Protein AF-A0A9D5ABM6-F1 (afdb_monomer_lite)

Foldseek 3Di:
DDPPPPPDDPPDVLVVVVVLVVVVVVPPPPDQDALVVLCVSCVVVLPDDDLVVQLVVLVVVVVPDPDDDLSSLLSNLSSCLSVLNLVSSLVSLVSSCVVPVLDVSSLSSNLNSCVSVVNRVVSVVSSVVSVVVVVVVVD

Secondary structure (DSSP, 8-state):
----SSSSSSSHHHHHHHHHHHHHTTS-TTSPPPHHHHHHHHGGGGTT--HHHHHHHHHHHHHH-SS--HHHHHHHHHHHHHTT-HHHHHHHHHHHHHHSTT-HHHHHHHHHHHHHTT-HHHHHHHHHHHHHHHHHTT-

Sequence (139 aa):
MDSSLEGQYANDDATKLVELASKHLQFEARERPDTKFLLIAVTPLQKDKDFKNTIEYYSKSVVMMSVPSATVFARRAFSYLMNEQAELALRDAMQAQVCIPDWPTSFYLQALALSKLGMETDAQDMLNDFAASRSTSIA

Organism: Pisum sativum (NCBI:txid3888)

InterPro domains:
  IPR011990 Tetratricopeptide-like helical domain superfamily [G3DSA:1.25.40.10] (44-137)
  IPR011990 Tetratricopeptide-like helical domain superfamily [SSF48452] (45-128)
  IPR045845 Serine/threonine-protein kinase BSK [PTHR45863] (47-130)
  IPR058209 Serine/threonine-protein kinase BSK1-like, TPR repeats [PF25575] (47-111)

pLDDT: mean 74.39, std 18.47, range [31.67, 97.62]

Radius of gyration: 15.36 Å; chains: 1; bounding box: 42×40×37 Å

Structure (mmCIF, N/CA/C/O backbone):
data_AF-A0A9D5ABM6-F1
#
_entry.id   AF-A0A9D5ABM6-F1
#
loop_
_atom_site.group_PDB
_atom_site.id
_atom_site.type_symbol
_atom_site.label_atom_id
_atom_site.label_alt_id
_atom_site.label_comp_id
_atom_site.label_asym_id
_atom_site.label_entity_id
_atom_site.label_seq_id
_atom_site.pdbx_PDB_ins_code
_atom_site.Cartn_x
_atom_site.Cartn_y
_atom_site.Cartn_z
_atom_site.occupancy
_atom_site.B_iso_or_equiv
_atom_site.auth_seq_id
_atom_site.auth_comp_id
_atom_site.auth_asym_id
_atom_site.auth_atom_id
_atom_site.pdbx_PDB_model_num
ATOM 1 N N . MET A 1 1 ? 27.779 19.031 16.616 1.00 40.50 1 MET A N 1
ATOM 2 C CA . MET A 1 1 ? 27.251 18.195 15.522 1.00 40.50 1 MET A CA 1
ATOM 3 C C . MET A 1 1 ? 26.749 16.930 16.185 1.00 40.50 1 MET A C 1
ATOM 5 O O . MET A 1 1 ? 27.559 16.172 16.693 1.00 40.50 1 MET A O 1
ATOM 9 N N . ASP A 1 2 ? 25.434 16.837 16.359 1.00 31.67 2 ASP A N 1
ATOM 10 C CA . ASP A 1 2 ? 24.764 15.828 17.184 1.00 31.67 2 ASP A CA 1
ATOM 11 C C . ASP A 1 2 ? 24.312 14.667 16.287 1.00 31.67 2 ASP A C 1
ATOM 13 O O . ASP A 1 2 ? 23.255 14.712 15.664 1.00 31.67 2 ASP A O 1
ATOM 17 N N . SER A 1 3 ? 25.183 13.670 16.133 1.00 48.47 3 SER A N 1
ATOM 18 C CA . SER A 1 3 ? 24.971 12.490 15.282 1.00 48.47 3 SER A CA 1
ATOM 19 C C . SER A 1 3 ? 24.289 11.347 16.042 1.00 48.47 3 SER A C 1
ATOM 21 O O . SER A 1 3 ? 24.732 10.205 15.965 1.00 48.47 3 SER A O 1
ATOM 23 N N . SER A 1 4 ? 23.223 11.635 16.796 1.00 47.31 4 SER A N 1
ATOM 24 C CA . SER A 1 4 ? 22.570 10.632 17.657 1.00 47.31 4 SER A CA 1
ATOM 25 C C . SER A 1 4 ? 21.191 10.148 17.176 1.00 47.31 4 SER A C 1
ATOM 27 O O . SER A 1 4 ? 20.487 9.468 17.916 1.00 47.31 4 SER A O 1
ATOM 29 N N . LEU A 1 5 ? 20.772 10.450 15.939 1.00 44.25 5 LEU A N 1
ATOM 30 C CA . LEU A 1 5 ? 19.413 10.113 15.463 1.00 44.25 5 LEU A CA 1
ATOM 31 C C . LEU A 1 5 ? 19.326 9.265 14.183 1.00 44.25 5 LEU A C 1
ATOM 33 O O . LEU A 1 5 ? 18.222 8.971 13.734 1.00 44.25 5 LEU A O 1
ATOM 37 N N . GLU A 1 6 ? 20.438 8.799 13.613 1.00 45.75 6 GLU A N 1
ATOM 38 C CA . GLU A 1 6 ? 20.394 8.002 12.368 1.00 45.75 6 GLU A CA 1
ATOM 39 C C . GLU A 1 6 ? 20.162 6.491 12.570 1.00 45.75 6 GLU A C 1
ATOM 41 O O . GLU A 1 6 ? 19.998 5.758 11.599 1.00 45.75 6 GLU A O 1
ATOM 46 N N . GLY A 1 7 ? 20.102 5.994 13.809 1.00 46.75 7 GLY A N 1
ATOM 47 C CA . GLY A 1 7 ? 20.209 4.549 14.055 1.00 46.75 7 GLY A CA 1
ATOM 48 C C . GLY A 1 7 ? 18.926 3.764 14.338 1.00 46.75 7 GLY A C 1
ATOM 49 O O . GLY A 1 7 ? 18.958 2.542 14.242 1.00 46.75 7 GLY A O 1
ATOM 50 N N . GLN A 1 8 ? 17.815 4.398 14.735 1.00 43.50 8 GLN A N 1
ATOM 51 C CA . GLN A 1 8 ? 16.773 3.661 15.484 1.00 43.50 8 GLN A CA 1
ATOM 52 C C . GLN A 1 8 ? 15.385 3.579 14.837 1.00 43.50 8 GLN A C 1
ATOM 54 O O . GLN A 1 8 ? 14.555 2.815 15.316 1.00 43.50 8 GLN A O 1
ATOM 59 N N . TYR A 1 9 ? 15.130 4.274 13.725 1.00 47.69 9 TYR A N 1
ATOM 60 C CA . TYR A 1 9 ? 13.780 4.335 13.135 1.00 47.69 9 TYR A CA 1
ATOM 61 C C . TYR A 1 9 ? 13.602 3.618 11.785 1.00 47.69 9 TYR A C 1
ATOM 63 O O . TYR A 1 9 ? 12.492 3.571 11.261 1.00 47.69 9 TYR A O 1
ATOM 71 N N . ALA A 1 10 ? 14.653 3.040 11.194 1.00 49.69 10 ALA A N 1
ATOM 72 C CA . ALA A 1 10 ? 14.625 2.758 9.754 1.00 49.69 10 ALA A CA 1
ATOM 73 C C . ALA A 1 10 ? 14.740 1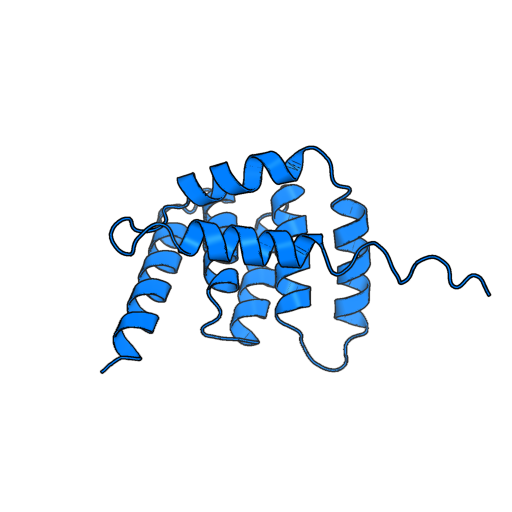.290 9.317 1.00 49.69 10 ALA A C 1
ATOM 75 O O . ALA A 1 10 ? 14.581 1.042 8.120 1.00 49.69 10 ALA A O 1
ATOM 76 N N . ASN A 1 11 ? 14.980 0.310 10.196 1.00 50.34 11 ASN A N 1
ATOM 77 C CA . ASN A 1 11 ? 15.211 -1.061 9.711 1.00 50.34 11 ASN A CA 1
ATOM 78 C C . ASN A 1 11 ? 14.332 -2.149 10.324 1.00 50.34 11 ASN A C 1
ATOM 80 O O . ASN A 1 11 ? 13.935 -3.060 9.609 1.00 50.34 11 ASN A O 1
ATOM 84 N N . ASP A 1 12 ? 13.949 -2.040 11.590 1.00 54.31 12 ASP A N 1
ATOM 85 C CA . ASP A 1 12 ? 13.257 -3.146 12.257 1.00 54.31 12 ASP A CA 1
ATOM 86 C C . ASP A 1 12 ? 11.780 -3.247 11.876 1.00 54.31 12 ASP A C 1
ATOM 88 O O . ASP A 1 12 ? 11.245 -4.334 11.713 1.00 54.31 12 ASP A O 1
ATOM 92 N N . ASP A 1 13 ? 11.108 -2.117 11.685 1.00 49.91 13 ASP A N 1
ATOM 93 C CA . ASP A 1 13 ? 9.649 -2.096 11.590 1.00 49.91 13 ASP A CA 1
ATOM 94 C C . ASP A 1 13 ? 9.113 -2.335 10.190 1.00 49.91 13 ASP A C 1
ATOM 96 O O . ASP A 1 13 ? 8.133 -3.050 10.021 1.00 49.91 13 ASP A O 1
ATOM 100 N N . ALA A 1 14 ? 9.768 -1.776 9.177 1.00 50.12 14 ALA A N 1
ATOM 101 C CA . ALA A 1 14 ? 9.441 -2.090 7.795 1.00 50.12 14 ALA A CA 1
ATOM 102 C C . ALA A 1 14 ? 9.879 -3.509 7.435 1.00 50.12 14 ALA A C 1
ATOM 104 O O . ALA A 1 14 ? 9.201 -4.152 6.645 1.00 50.12 14 ALA A O 1
ATOM 105 N N . THR A 1 15 ? 10.961 -4.013 8.041 1.00 52.31 15 THR A N 1
ATOM 106 C CA . THR A 1 15 ? 11.326 -5.428 7.932 1.00 52.31 15 THR A CA 1
ATOM 107 C C . THR A 1 15 ? 10.299 -6.281 8.647 1.00 52.31 15 THR A C 1
ATOM 109 O O . THR A 1 15 ? 9.814 -7.198 8.021 1.00 52.31 15 THR A O 1
ATOM 112 N N . LYS A 1 16 ? 9.840 -5.930 9.856 1.00 54.47 16 LYS A N 1
ATOM 113 C CA . LYS A 1 16 ? 8.718 -6.616 10.520 1.00 54.47 16 LYS A CA 1
ATOM 114 C C . LYS A 1 16 ? 7.427 -6.530 9.726 1.00 54.47 16 LYS A C 1
ATOM 116 O O . LYS A 1 16 ? 6.638 -7.445 9.821 1.00 54.47 16 LYS A O 1
ATOM 121 N N . LEU A 1 17 ? 7.190 -5.481 8.945 1.00 53.47 17 LEU A N 1
ATOM 122 C CA . LEU A 1 17 ? 5.993 -5.344 8.113 1.00 53.47 17 LEU A CA 1
ATOM 123 C C . LEU A 1 17 ? 6.112 -6.134 6.813 1.00 53.47 17 LEU A C 1
ATOM 125 O O . LEU A 1 17 ? 5.157 -6.780 6.413 1.00 53.47 17 LEU A O 1
ATOM 129 N N . VAL A 1 18 ? 7.292 -6.140 6.193 1.00 53.16 18 VAL A N 1
ATOM 130 C CA . VAL A 1 18 ? 7.632 -7.004 5.058 1.00 53.16 18 VAL A CA 1
ATOM 131 C C . VAL A 1 18 ? 7.690 -8.462 5.495 1.00 53.16 18 VAL A C 1
ATOM 133 O O . VAL A 1 18 ? 7.286 -9.316 4.728 1.00 53.16 18 VAL A O 1
ATOM 136 N N . GLU A 1 19 ? 8.131 -8.762 6.711 1.00 54.72 19 GLU A N 1
ATOM 137 C CA . GLU A 1 19 ? 8.200 -10.087 7.324 1.00 54.72 19 GLU A CA 1
ATOM 138 C C . GLU A 1 19 ? 6.824 -10.515 7.821 1.00 54.72 19 GLU A C 1
ATOM 140 O O . GLU A 1 19 ? 6.465 -11.659 7.620 1.00 54.72 19 GLU A O 1
ATOM 145 N N . LEU A 1 20 ? 6.002 -9.625 8.380 1.00 52.28 20 LEU A N 1
ATOM 146 C CA . LEU A 1 20 ? 4.604 -9.894 8.721 1.00 52.28 20 LEU A CA 1
ATOM 147 C C . LEU A 1 20 ? 3.807 -10.124 7.446 1.00 52.28 20 LEU A C 1
ATOM 149 O O . LEU A 1 20 ? 3.115 -11.130 7.371 1.00 52.28 20 LEU A O 1
ATOM 153 N N . ALA A 1 21 ? 3.966 -9.265 6.436 1.00 50.34 21 ALA A N 1
ATOM 154 C CA . ALA A 1 21 ? 3.422 -9.480 5.106 1.00 50.34 21 ALA A CA 1
ATOM 155 C C . ALA A 1 21 ? 3.939 -10.809 4.556 1.00 50.34 21 ALA A C 1
ATOM 157 O O . ALA A 1 21 ? 3.122 -11.640 4.220 1.00 50.34 21 ALA A O 1
ATOM 158 N N . SER A 1 22 ? 5.246 -11.090 4.562 1.00 47.00 22 SER A N 1
ATOM 159 C CA . SER A 1 22 ? 5.840 -12.334 4.029 1.00 47.00 22 SER A CA 1
ATOM 160 C C . SER A 1 22 ? 5.429 -13.595 4.799 1.00 47.00 22 SER A C 1
ATOM 162 O O . SER A 1 22 ? 5.247 -14.643 4.191 1.00 47.00 22 SER A O 1
ATOM 164 N N . LYS A 1 23 ? 5.257 -13.512 6.120 1.00 48.03 23 LYS A N 1
ATOM 165 C CA . LYS A 1 23 ? 4.882 -14.612 7.022 1.00 48.03 23 LYS A CA 1
ATOM 166 C C . LYS A 1 23 ? 3.370 -14.840 7.039 1.00 48.03 23 LYS A C 1
ATOM 168 O O . LYS A 1 23 ? 2.945 -15.977 7.181 1.00 48.03 23 LYS A O 1
ATOM 173 N N . HIS A 1 24 ? 2.562 -13.799 6.827 1.00 49.47 24 HIS A N 1
ATOM 174 C CA . HIS A 1 24 ? 1.117 -13.918 6.576 1.00 49.47 24 HIS A CA 1
ATOM 175 C C . HIS A 1 24 ? 0.817 -14.266 5.105 1.00 49.47 24 HIS A C 1
ATOM 177 O O . HIS A 1 24 ? -0.197 -14.890 4.830 1.00 49.47 24 HIS A O 1
ATOM 183 N N . LEU A 1 25 ? 1.729 -13.967 4.172 1.00 44.97 25 LEU A N 1
ATOM 184 C CA . LEU A 1 25 ? 1.747 -14.439 2.776 1.00 44.97 25 LEU A CA 1
ATOM 185 C C . LEU A 1 25 ? 2.139 -15.915 2.641 1.00 44.97 25 LEU A C 1
ATOM 187 O O . LEU A 1 25 ? 1.974 -16.485 1.566 1.00 44.97 25 LEU A O 1
ATOM 191 N N . GLN A 1 26 ? 2.682 -16.518 3.704 1.00 41.56 26 GLN A N 1
ATOM 192 C CA . GLN A 1 26 ? 2.884 -17.965 3.812 1.00 41.56 26 GLN A CA 1
ATOM 193 C C . GLN A 1 26 ? 1.633 -18.701 4.308 1.00 41.56 26 GLN A C 1
ATOM 195 O O . GLN A 1 26 ? 1.676 -19.929 4.392 1.00 41.56 26 GLN A O 1
ATOM 200 N N . PHE A 1 27 ? 0.522 -18.004 4.606 1.00 38.09 27 PHE A N 1
ATOM 201 C CA . PHE A 1 27 ? -0.760 -18.695 4.711 1.00 38.09 27 PHE A CA 1
ATOM 202 C C . PHE A 1 27 ? -1.012 -19.361 3.360 1.00 38.09 27 PHE A C 1
ATOM 204 O O . PHE A 1 27 ? -0.895 -18.729 2.310 1.00 38.09 27 PHE A O 1
ATOM 211 N N . GLU A 1 28 ? -1.176 -20.675 3.421 1.00 35.53 28 GLU A N 1
ATOM 212 C CA . GLU A 1 28 ? -1.032 -21.599 2.309 1.00 35.53 28 GLU A CA 1
ATOM 213 C C . GLU A 1 28 ? -1.770 -21.103 1.061 1.00 35.53 28 GLU A C 1
ATOM 215 O O . GLU A 1 28 ? -2.832 -20.492 1.164 1.00 35.53 28 GLU A O 1
ATOM 220 N N . ALA A 1 29 ? -1.224 -21.412 -0.118 1.00 40.59 29 ALA A N 1
ATOM 221 C CA . ALA A 1 29 ? -1.681 -21.031 -1.461 1.00 40.59 29 ALA A CA 1
ATOM 222 C C . ALA A 1 29 ? -3.142 -21.412 -1.834 1.00 40.59 29 ALA A C 1
ATOM 224 O O . ALA A 1 29 ? -3.485 -21.504 -3.011 1.00 40.59 29 ALA A O 1
ATOM 225 N N . ARG A 1 30 ? -4.010 -21.668 -0.854 1.00 40.75 30 ARG A N 1
ATOM 226 C CA . ARG A 1 30 ? -5.420 -22.026 -0.976 1.00 40.75 30 ARG A CA 1
ATOM 227 C C . ARG A 1 30 ? -6.387 -20.924 -0.555 1.00 40.75 30 ARG A C 1
ATOM 229 O O . ARG A 1 30 ? -7.504 -20.934 -1.063 1.00 40.75 30 ARG A O 1
ATOM 236 N N . GLU A 1 31 ? -5.992 -19.970 0.286 1.00 47.97 31 GLU A N 1
ATOM 237 C CA . GLU A 1 31 ? -6.863 -18.844 0.645 1.00 47.97 31 GLU A CA 1
ATOM 238 C C . GLU A 1 31 ? -6.364 -17.566 -0.029 1.00 47.97 31 GLU A C 1
ATOM 240 O O . GLU A 1 31 ? -5.270 -17.076 0.245 1.00 47.97 31 GLU A O 1
ATOM 245 N N . ARG A 1 32 ? -7.151 -17.039 -0.977 1.00 52.97 32 ARG A N 1
ATOM 246 C CA . ARG A 1 32 ? -6.851 -15.747 -1.604 1.00 52.97 32 ARG A CA 1
ATOM 247 C C . ARG A 1 32 ? -6.781 -14.691 -0.495 1.00 52.97 32 ARG A C 1
ATOM 249 O O . ARG A 1 32 ? -7.745 -14.594 0.265 1.00 52.97 32 ARG A O 1
ATOM 256 N N . PRO A 1 33 ? -5.702 -13.896 -0.390 1.00 57.50 33 PRO A N 1
ATOM 257 C CA . PRO A 1 33 ? -5.684 -12.797 0.561 1.00 57.50 33 PRO A CA 1
ATOM 258 C C . PRO A 1 33 ? -6.843 -11.843 0.230 1.00 57.50 33 PRO A C 1
ATOM 260 O O . PRO A 1 33 ? -6.916 -11.332 -0.882 1.00 57.50 33 PRO A O 1
ATOM 263 N N . ASP A 1 34 ? -7.766 -11.652 1.176 1.00 68.75 34 ASP A N 1
ATOM 264 C CA . ASP A 1 34 ? -8.832 -10.639 1.128 1.00 68.75 34 ASP A CA 1
ATOM 265 C C . ASP A 1 34 ? -8.343 -9.391 1.880 1.00 68.75 34 ASP A C 1
ATOM 267 O O . ASP A 1 34 ? -7.656 -9.473 2.905 1.00 68.75 34 ASP A O 1
ATOM 271 N N . THR A 1 35 ? -8.726 -8.222 1.378 1.00 69.75 35 THR A N 1
ATOM 272 C CA . THR A 1 35 ? -8.608 -6.914 2.035 1.00 69.75 35 THR A CA 1
ATOM 273 C C . THR A 1 35 ? -8.948 -6.944 3.529 1.00 69.75 35 THR A C 1
ATOM 275 O O . THR A 1 35 ? -8.251 -6.316 4.329 1.00 69.75 35 THR A O 1
ATOM 278 N N . LYS A 1 36 ? -9.950 -7.735 3.941 1.00 73.88 36 LYS A N 1
ATOM 279 C CA . LYS A 1 36 ? -10.335 -7.903 5.353 1.00 73.88 36 LYS A CA 1
ATOM 280 C C . LYS A 1 36 ? -9.212 -8.484 6.211 1.00 73.88 36 LYS A C 1
ATOM 282 O O . LYS A 1 36 ? -8.979 -7.999 7.318 1.00 73.88 36 LYS A O 1
ATOM 287 N N . PHE A 1 37 ? -8.487 -9.484 5.709 1.00 73.00 37 PHE A N 1
ATOM 288 C CA . PHE A 1 37 ? -7.345 -10.062 6.423 1.00 73.00 37 PHE A CA 1
ATOM 289 C C . PHE A 1 37 ? -6.198 -9.065 6.542 1.00 73.00 37 PHE A C 1
ATOM 291 O O . PHE A 1 37 ? -5.600 -8.941 7.611 1.00 73.00 37 PHE A O 1
ATOM 298 N N . LEU A 1 38 ? -5.923 -8.318 5.469 1.00 68.19 38 LEU A N 1
ATOM 299 C CA . LEU A 1 38 ? -4.890 -7.283 5.479 1.00 68.19 38 LEU A CA 1
ATOM 300 C C . LEU A 1 38 ? -5.203 -6.208 6.526 1.00 68.19 38 LEU A C 1
ATOM 302 O O . LEU A 1 38 ? -4.323 -5.811 7.288 1.00 68.19 38 LEU A O 1
ATOM 306 N N . LEU A 1 39 ? -6.464 -5.780 6.618 1.00 70.50 39 LEU A N 1
ATOM 307 C CA . LEU A 1 39 ? -6.900 -4.806 7.613 1.00 70.50 39 LEU A CA 1
ATOM 308 C C . LEU A 1 39 ? -6.714 -5.333 9.046 1.00 70.50 39 LEU A C 1
ATOM 310 O O . LEU A 1 39 ? -6.181 -4.617 9.896 1.00 70.50 39 LEU A O 1
ATOM 314 N N . ILE A 1 40 ? -7.088 -6.591 9.309 1.00 74.25 40 ILE A N 1
ATOM 315 C CA . ILE A 1 40 ? -6.894 -7.245 10.616 1.00 74.25 40 ILE A CA 1
ATOM 316 C C . ILE A 1 40 ? -5.408 -7.308 10.986 1.00 74.25 40 ILE A C 1
ATOM 318 O O . ILE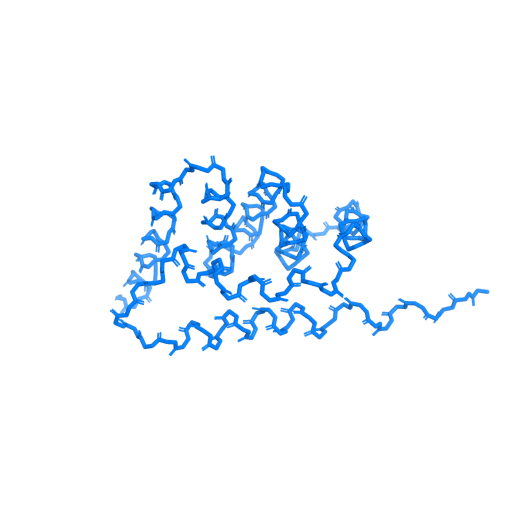 A 1 40 ? -5.051 -6.945 12.105 1.00 74.25 40 ILE A O 1
ATOM 322 N N . ALA A 1 41 ? -4.536 -7.719 10.061 1.00 67.81 41 ALA A N 1
ATOM 323 C CA . ALA A 1 41 ? -3.096 -7.835 10.307 1.00 67.81 41 ALA A CA 1
ATOM 324 C C . ALA A 1 41 ? -2.439 -6.480 10.613 1.00 67.81 41 ALA A C 1
ATOM 326 O O . ALA A 1 41 ? -1.487 -6.394 11.389 1.00 67.81 41 ALA A O 1
ATOM 327 N N . VAL A 1 42 ? -2.960 -5.412 10.013 1.00 66.44 42 VAL A N 1
ATOM 328 C CA . VAL A 1 42 ? -2.421 -4.059 10.147 1.00 66.44 42 VAL A CA 1
ATOM 329 C C . VAL A 1 42 ? -2.978 -3.316 11.370 1.00 66.44 42 VAL A C 1
ATOM 331 O O . VAL A 1 42 ? -2.299 -2.453 11.922 1.00 66.44 42 VAL A O 1
ATOM 334 N N . THR A 1 43 ? -4.167 -3.678 11.854 1.00 70.00 43 THR A N 1
ATOM 335 C CA . THR A 1 43 ? -4.832 -3.017 12.995 1.00 70.00 43 THR A CA 1
ATOM 336 C C . THR A 1 43 ? -3.959 -2.942 14.266 1.00 70.00 43 THR A C 1
ATOM 338 O O . THR A 1 43 ? -3.897 -1.874 14.876 1.00 70.00 43 THR A O 1
ATOM 341 N N . PRO A 1 44 ? -3.226 -3.995 14.689 1.00 65.44 44 PRO A N 1
ATOM 342 C CA . PRO A 1 44 ? -2.328 -3.902 15.843 1.00 65.44 44 PRO A CA 1
ATOM 343 C C . PRO A 1 44 ? -1.183 -2.900 15.657 1.00 65.44 44 PRO A C 1
ATOM 345 O O . PRO A 1 44 ? -0.743 -2.294 16.629 1.00 65.44 44 PRO A O 1
ATOM 348 N N . LEU A 1 45 ? -0.716 -2.692 14.421 1.00 64.50 45 LEU A N 1
ATOM 349 C CA . LEU A 1 45 ? 0.402 -1.793 14.126 1.00 64.50 45 LEU A CA 1
ATOM 350 C C . LEU A 1 45 ? 0.037 -0.318 14.344 1.00 64.50 45 LEU A C 1
ATOM 352 O O . LEU A 1 45 ? 0.938 0.496 14.525 1.00 64.50 45 LEU A O 1
ATOM 356 N N . GLN A 1 46 ? -1.257 0.020 14.365 1.00 65.06 46 GLN A N 1
ATOM 357 C CA . GLN A 1 46 ? -1.747 1.391 14.531 1.00 65.06 46 GLN A CA 1
ATOM 358 C C . GLN A 1 46 ? -1.538 1.969 15.936 1.00 65.06 46 GLN A C 1
ATOM 360 O O . GLN A 1 46 ? -1.472 3.186 16.078 1.00 65.06 46 GLN A O 1
ATOM 365 N N . LYS A 1 47 ? -1.484 1.132 16.980 1.00 58.41 47 LYS A N 1
ATOM 366 C CA . LYS A 1 47 ? -1.714 1.599 18.358 1.00 58.41 47 LYS A CA 1
ATOM 367 C C . LYS A 1 47 ? -0.531 2.312 19.021 1.00 58.41 47 LYS A C 1
ATOM 369 O O . LYS A 1 47 ? -0.774 3.099 19.926 1.00 58.41 47 LYS A O 1
ATOM 374 N N . ASP A 1 48 ? 0.698 2.113 18.543 1.00 56.06 48 ASP A N 1
ATOM 375 C CA . ASP A 1 48 ? 1.904 2.503 19.296 1.00 56.06 48 ASP A CA 1
ATOM 376 C C . ASP A 1 48 ? 2.930 3.329 18.495 1.00 56.06 48 ASP A C 1
ATOM 378 O O . ASP A 1 48 ? 4.085 3.441 18.907 1.00 56.06 48 ASP A O 1
ATOM 382 N N . LYS A 1 49 ? 2.567 3.894 17.333 1.00 64.19 49 LYS A N 1
ATOM 383 C CA . LYS A 1 49 ? 3.556 4.509 16.426 1.00 64.19 49 LYS A CA 1
ATOM 384 C C . LYS A 1 49 ? 3.227 5.934 16.005 1.00 64.19 49 LYS A C 1
ATOM 386 O O . LYS A 1 49 ? 2.109 6.257 15.613 1.00 64.19 49 LYS A O 1
ATOM 391 N N . ASP A 1 50 ? 4.258 6.774 16.015 1.00 76.94 50 ASP A N 1
ATOM 392 C CA . ASP A 1 50 ? 4.201 8.142 15.507 1.00 76.94 50 ASP A CA 1
ATOM 393 C C . ASP A 1 50 ? 4.314 8.167 13.973 1.00 76.94 50 ASP A C 1
ATOM 395 O O . ASP A 1 50 ? 5.375 8.374 13.368 1.00 76.94 50 ASP A O 1
ATOM 399 N N . PHE A 1 51 ? 3.183 7.913 13.318 1.00 80.81 51 PHE A N 1
ATOM 400 C CA . PHE A 1 51 ? 3.104 7.904 11.860 1.00 80.81 51 PHE A CA 1
ATOM 401 C C . PHE A 1 51 ? 3.289 9.288 11.241 1.00 80.81 51 PHE A C 1
ATOM 403 O O . PHE A 1 51 ? 3.757 9.377 10.109 1.00 80.81 51 PHE A O 1
ATOM 410 N N . LYS A 1 52 ? 2.990 10.371 11.968 1.00 84.25 52 LYS A N 1
ATOM 411 C CA . LYS A 1 52 ? 3.147 11.741 11.457 1.00 84.25 52 LYS A CA 1
ATOM 412 C C . LYS A 1 52 ? 4.619 12.094 11.282 1.00 84.25 52 LYS A C 1
ATOM 414 O O . LYS A 1 52 ? 5.009 12.530 10.199 1.00 84.25 52 LYS A O 1
ATOM 419 N N . ASN A 1 53 ? 5.442 11.807 12.288 1.00 81.12 53 ASN A N 1
ATOM 420 C CA . ASN A 1 53 ? 6.891 11.984 12.184 1.00 81.12 53 ASN A CA 1
ATOM 421 C C . ASN A 1 53 ? 7.497 11.069 11.107 1.00 81.12 53 ASN A C 1
ATOM 423 O O . ASN A 1 53 ? 8.373 11.484 10.347 1.00 81.12 53 ASN A O 1
ATOM 427 N N . THR A 1 54 ? 6.969 9.850 10.970 1.00 78.44 54 THR A N 1
ATOM 428 C CA . THR A 1 54 ? 7.382 8.912 9.916 1.00 78.44 54 THR A CA 1
ATOM 429 C C . THR A 1 54 ? 7.066 9.444 8.509 1.00 78.44 54 THR A C 1
ATOM 431 O O . THR A 1 54 ? 7.910 9.371 7.613 1.00 78.44 54 THR A O 1
ATOM 434 N N . ILE A 1 55 ? 5.882 10.035 8.308 1.00 86.94 55 ILE A N 1
ATOM 435 C CA . ILE A 1 55 ? 5.493 10.686 7.048 1.00 86.94 55 ILE A CA 1
ATOM 436 C C . ILE A 1 55 ? 6.430 11.850 6.729 1.00 86.94 55 ILE A C 1
ATOM 438 O O . ILE A 1 55 ? 6.882 11.963 5.587 1.00 86.94 55 ILE A O 1
ATOM 442 N N . GLU A 1 56 ? 6.730 12.711 7.703 1.00 87.19 56 GLU A N 1
ATOM 443 C CA . GLU A 1 56 ? 7.618 13.857 7.494 1.00 87.19 56 GLU A CA 1
ATOM 444 C C . GLU A 1 56 ? 9.024 13.402 7.087 1.00 87.19 56 GLU A C 1
ATOM 446 O O . GLU A 1 56 ? 9.579 13.900 6.102 1.00 87.19 56 GLU A O 1
ATOM 451 N N . TYR A 1 57 ? 9.568 12.410 7.797 1.00 84.75 57 TYR A N 1
ATOM 452 C CA . TYR A 1 57 ? 10.869 11.822 7.499 1.00 84.75 57 TYR A CA 1
ATOM 453 C C . TYR A 1 57 ? 10.933 11.292 6.063 1.00 84.75 57 TYR A C 1
ATOM 455 O O . TYR A 1 57 ? 11.760 11.753 5.272 1.00 84.75 57 TYR A O 1
ATOM 463 N N . TYR A 1 58 ? 10.020 10.391 5.680 1.00 83.88 58 TYR A N 1
ATOM 464 C CA . TYR A 1 58 ? 10.038 9.830 4.328 1.00 83.88 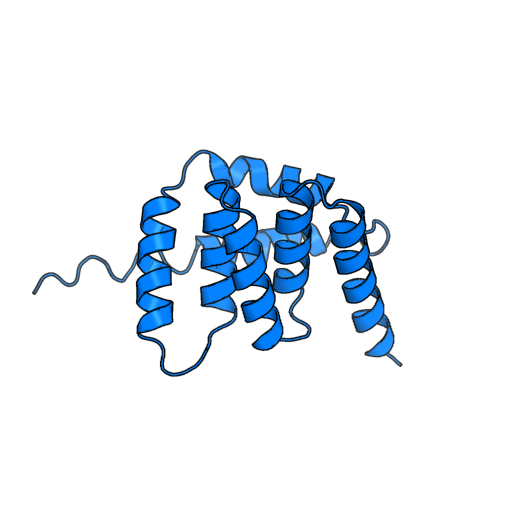58 TYR A CA 1
ATOM 465 C C . TYR A 1 58 ? 9.697 10.866 3.255 1.00 83.88 58 TYR A C 1
ATOM 467 O O . TYR A 1 58 ? 10.166 10.747 2.126 1.00 83.88 58 TYR A O 1
ATOM 475 N N . SER A 1 59 ? 8.937 11.915 3.579 1.00 90.62 59 SER A N 1
ATOM 476 C CA . SER A 1 59 ? 8.687 13.014 2.641 1.00 90.62 59 SER A CA 1
ATOM 477 C C . SER A 1 59 ? 9.951 13.796 2.317 1.00 90.62 59 SER A C 1
ATOM 479 O O . SER A 1 59 ? 10.192 14.088 1.147 1.00 90.62 59 SER A O 1
ATOM 481 N N . LYS A 1 60 ? 10.800 14.058 3.316 1.00 87.69 60 LYS A N 1
ATOM 482 C CA . LYS A 1 60 ? 12.133 14.631 3.092 1.00 87.69 60 LYS A CA 1
ATOM 483 C C . LYS A 1 60 ? 12.996 13.690 2.249 1.00 87.69 60 LYS A C 1
ATOM 485 O O . LYS A 1 60 ? 13.592 14.140 1.275 1.00 87.69 60 LYS A O 1
ATOM 490 N N . SER A 1 61 ? 12.999 12.389 2.555 1.00 78.00 61 SER A N 1
ATOM 491 C CA . SER A 1 61 ? 13.745 11.394 1.771 1.00 78.00 61 SER A CA 1
ATOM 492 C C . SER A 1 61 ? 13.327 11.364 0.298 1.00 78.00 61 SER A C 1
ATOM 494 O O . SER A 1 61 ? 14.193 11.337 -0.569 1.00 78.00 61 SER A O 1
ATOM 496 N N . VAL A 1 62 ? 12.024 11.425 -0.001 1.00 89.38 62 VAL A N 1
ATOM 497 C CA . VAL A 1 62 ? 11.507 11.444 -1.384 1.00 89.38 62 VAL A CA 1
ATOM 498 C C . VAL A 1 62 ? 11.954 12.686 -2.156 1.00 89.38 62 VAL A C 1
ATOM 500 O O . VAL A 1 62 ? 12.192 12.597 -3.354 1.00 89.38 62 VAL A O 1
ATOM 503 N N . VAL A 1 63 ? 12.094 13.835 -1.493 1.00 92.38 63 VAL A N 1
ATOM 504 C CA . VAL A 1 63 ? 12.594 15.063 -2.137 1.00 92.38 63 VAL A CA 1
ATOM 505 C C . VAL A 1 63 ? 14.111 15.012 -2.359 1.00 92.38 63 VAL A C 1
ATOM 507 O O . VAL A 1 63 ? 14.608 15.584 -3.323 1.00 92.38 63 VAL A O 1
ATOM 510 N N . MET A 1 64 ? 14.851 14.340 -1.473 1.00 87.00 64 MET A N 1
ATOM 511 C CA . MET A 1 64 ? 16.319 14.294 -1.500 1.00 87.00 64 MET A CA 1
ATOM 512 C C . MET A 1 64 ? 16.899 13.144 -2.334 1.00 87.00 64 MET A C 1
ATOM 514 O O . MET A 1 64 ? 18.084 13.174 -2.665 1.00 87.00 64 MET A O 1
ATOM 518 N N . MET A 1 65 ? 16.113 12.111 -2.648 1.00 84.38 65 MET A N 1
ATOM 519 C CA . MET A 1 65 ? 16.611 10.943 -3.375 1.00 84.38 65 MET A CA 1
ATOM 520 C C . MET A 1 65 ? 16.922 11.276 -4.840 1.00 84.38 65 MET A C 1
ATOM 522 O O . MET A 1 65 ? 16.130 11.904 -5.537 1.00 84.38 65 MET A O 1
ATOM 526 N N . SER A 1 66 ? 18.070 10.805 -5.330 1.00 88.69 66 SER A N 1
ATOM 527 C CA . SER A 1 66 ? 18.440 10.903 -6.748 1.00 88.69 66 SER A CA 1
ATOM 528 C C . SER A 1 66 ? 17.770 9.830 -7.606 1.00 88.69 66 SER A C 1
ATOM 530 O O . SER A 1 66 ? 17.546 10.038 -8.796 1.00 88.69 66 SER A O 1
ATOM 532 N N . VAL A 1 67 ? 17.448 8.684 -7.000 1.00 87.75 67 VAL A N 1
ATOM 533 C CA . VAL A 1 67 ? 16.797 7.544 -7.646 1.00 87.75 67 VAL A CA 1
ATOM 534 C C . VAL A 1 67 ? 15.562 7.150 -6.831 1.00 87.75 67 VAL A C 1
ATOM 536 O O . VAL A 1 67 ? 15.677 6.985 -5.612 1.00 87.75 67 VAL A O 1
ATOM 539 N N . PRO A 1 68 ? 14.392 6.980 -7.473 1.00 88.00 68 PRO A N 1
ATOM 540 C CA . PRO A 1 68 ? 13.189 6.469 -6.826 1.00 88.00 68 PRO A CA 1
ATOM 541 C C . PRO A 1 68 ? 13.416 5.135 -6.103 1.00 88.00 68 PRO A C 1
ATOM 543 O O . PRO A 1 68 ? 14.051 4.228 -6.638 1.00 88.00 68 PRO A O 1
ATOM 546 N N . SER A 1 69 ? 12.870 5.000 -4.891 1.00 85.00 69 SER A N 1
ATOM 547 C CA . SER A 1 69 ? 12.981 3.780 -4.083 1.00 85.00 69 SER A CA 1
ATOM 548 C C . SER A 1 69 ? 11.606 3.248 -3.703 1.00 85.00 69 SER A C 1
ATOM 550 O O . SER A 1 69 ? 10.875 3.880 -2.935 1.00 85.00 69 SER A O 1
ATOM 552 N N . ALA A 1 70 ? 11.282 2.045 -4.187 1.00 83.88 70 ALA A N 1
ATOM 553 C CA . ALA A 1 70 ? 10.025 1.366 -3.872 1.00 83.88 70 ALA A CA 1
ATOM 554 C C . ALA A 1 70 ? 9.804 1.248 -2.359 1.00 83.88 70 ALA A C 1
ATOM 556 O O . ALA A 1 70 ? 8.708 1.492 -1.861 1.00 83.88 70 ALA A O 1
ATOM 557 N N . THR A 1 71 ? 10.867 0.941 -1.615 1.00 83.94 71 THR A N 1
ATOM 558 C CA . THR A 1 71 ? 10.828 0.787 -0.160 1.00 83.94 71 THR A CA 1
ATOM 559 C C . THR A 1 71 ? 10.475 2.093 0.549 1.00 83.94 71 THR A C 1
ATOM 561 O O . THR A 1 71 ? 9.696 2.073 1.498 1.00 83.94 71 THR A O 1
ATOM 564 N N . VAL A 1 72 ? 11.007 3.232 0.096 1.00 85.44 72 VAL A N 1
ATOM 565 C CA . VAL A 1 72 ? 10.683 4.548 0.675 1.00 85.44 72 VAL A CA 1
ATOM 566 C C . VAL A 1 72 ? 9.208 4.875 0.451 1.00 85.44 72 VAL A C 1
ATOM 568 O O . VAL A 1 72 ? 8.508 5.225 1.403 1.00 85.44 72 VAL A O 1
ATOM 571 N N . PHE A 1 73 ? 8.717 4.682 -0.775 1.00 90.06 73 PHE A N 1
ATOM 572 C CA . PHE A 1 73 ? 7.310 4.902 -1.095 1.00 90.06 73 PHE A CA 1
ATOM 573 C C . PHE A 1 73 ? 6.383 3.970 -0.316 1.00 90.06 73 PHE A C 1
ATOM 575 O O . PHE A 1 73 ? 5.443 4.442 0.308 1.00 90.06 73 PHE A O 1
ATOM 582 N N . ALA A 1 74 ? 6.667 2.669 -0.248 1.00 85.56 74 ALA A N 1
ATOM 583 C CA . ALA A 1 74 ? 5.832 1.721 0.489 1.00 85.56 74 ALA A CA 1
ATOM 584 C C . ALA A 1 74 ? 5.748 2.034 1.992 1.00 85.56 74 ALA A C 1
ATOM 586 O O . ALA A 1 74 ? 4.686 1.914 2.601 1.00 85.56 74 ALA A O 1
ATOM 587 N N . ARG A 1 75 ? 6.851 2.479 2.604 1.00 85.12 75 ARG A N 1
ATOM 588 C CA . ARG A 1 75 ? 6.873 2.852 4.028 1.00 85.12 75 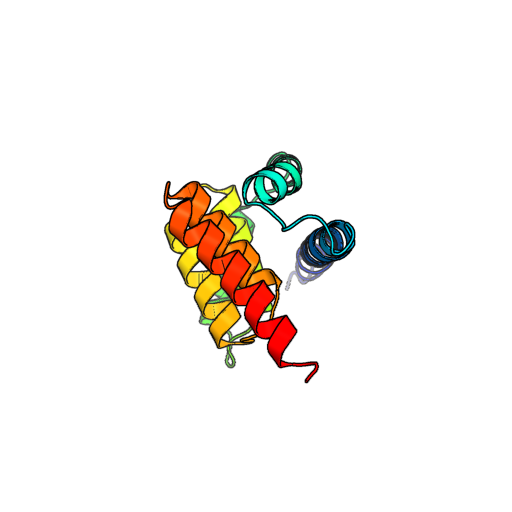ARG A CA 1
ATOM 589 C C . ARG A 1 75 ? 6.094 4.136 4.303 1.00 85.12 75 ARG A C 1
ATOM 591 O O . ARG A 1 75 ? 5.391 4.227 5.314 1.00 85.12 75 ARG A O 1
ATOM 598 N N . ARG A 1 76 ? 6.180 5.115 3.400 1.00 91.44 76 ARG A N 1
ATOM 599 C CA . ARG A 1 76 ? 5.383 6.341 3.493 1.00 91.44 76 ARG A CA 1
ATOM 600 C C . ARG A 1 76 ? 3.903 6.070 3.215 1.00 91.44 76 ARG A C 1
ATOM 602 O O . ARG A 1 76 ? 3.072 6.511 4.002 1.00 91.44 76 ARG A O 1
ATOM 609 N N . ALA A 1 77 ? 3.587 5.239 2.219 1.00 91.69 77 ALA A N 1
ATOM 610 C CA . ALA A 1 77 ? 2.236 4.756 1.932 1.00 91.69 77 ALA A CA 1
ATOM 611 C C . ALA A 1 77 ? 1.599 4.084 3.149 1.00 91.69 77 ALA A C 1
ATOM 613 O O . ALA A 1 77 ? 0.481 4.415 3.532 1.00 91.69 77 ALA A O 1
ATOM 614 N N . PHE A 1 78 ? 2.331 3.176 3.801 1.00 87.12 78 PHE A N 1
ATOM 615 C CA . PHE A 1 78 ? 1.856 2.534 5.019 1.00 87.12 78 PHE A CA 1
ATOM 616 C C . PHE A 1 78 ? 1.559 3.562 6.116 1.00 87.12 78 PHE A C 1
ATOM 618 O O . PHE A 1 78 ? 0.503 3.521 6.738 1.00 87.12 78 PHE A O 1
ATOM 625 N N . SER A 1 79 ? 2.452 4.531 6.310 1.00 86.25 79 SER A N 1
ATOM 626 C CA . SER A 1 79 ? 2.263 5.573 7.324 1.00 86.25 79 SER A CA 1
ATOM 627 C C . SER A 1 79 ? 1.048 6.459 7.015 1.00 86.25 79 SER A C 1
ATOM 629 O O . SER A 1 79 ? 0.292 6.796 7.923 1.00 86.25 79 SER A O 1
ATOM 631 N N . TYR A 1 80 ? 0.792 6.753 5.736 1.00 92.75 80 TYR A N 1
ATOM 632 C CA . TYR A 1 80 ? -0.436 7.408 5.286 1.00 92.75 80 TYR A CA 1
ATOM 633 C C . TYR A 1 80 ? -1.691 6.568 5.566 1.00 92.75 80 TYR A C 1
ATOM 635 O O . TYR A 1 80 ? -2.666 7.116 6.075 1.00 92.75 80 TYR A O 1
ATOM 643 N N . LEU A 1 81 ? -1.672 5.247 5.329 1.00 87.38 81 LEU A N 1
ATOM 644 C CA . LEU A 1 81 ? -2.798 4.359 5.671 1.00 87.38 81 LEU A CA 1
ATOM 645 C C . LEU A 1 81 ? -3.126 4.407 7.165 1.00 87.38 81 LEU A C 1
ATOM 647 O O . LEU A 1 81 ? -4.299 4.339 7.541 1.00 87.38 81 LEU A O 1
ATOM 651 N N . MET A 1 82 ? -2.095 4.473 8.013 1.00 83.81 82 MET A N 1
ATOM 652 C CA . MET A 1 82 ? -2.261 4.455 9.469 1.00 83.81 82 MET A CA 1
ATOM 653 C C . MET A 1 82 ? -2.747 5.798 10.011 1.00 83.81 82 MET A C 1
ATOM 655 O O . MET A 1 82 ? -3.398 5.826 11.049 1.00 83.81 82 MET A O 1
ATOM 659 N N . ASN A 1 83 ? -2.493 6.883 9.278 1.00 86.69 83 ASN A N 1
ATOM 660 C CA . ASN A 1 83 ? -2.951 8.235 9.586 1.00 86.69 83 ASN A CA 1
ATOM 661 C C . ASN A 1 83 ? -4.230 8.632 8.811 1.00 86.69 83 ASN A C 1
ATOM 663 O O . ASN A 1 83 ? -4.515 9.817 8.682 1.00 86.69 83 ASN A O 1
ATOM 667 N N . GLU A 1 84 ? -4.976 7.657 8.271 1.00 89.00 84 GLU A N 1
ATOM 668 C CA . GLU A 1 84 ? -6.242 7.850 7.531 1.00 89.00 84 GLU A CA 1
ATOM 669 C C . GLU A 1 84 ? -6.135 8.694 6.245 1.00 89.00 84 GLU A C 1
ATOM 671 O O . GLU A 1 84 ? -7.112 9.256 5.765 1.00 89.00 84 GLU A O 1
ATOM 676 N N . GLN A 1 85 ? -4.953 8.748 5.633 1.00 93.81 85 GLN A N 1
ATOM 677 C CA . GLN A 1 85 ? -4.693 9.484 4.390 1.00 93.81 85 GLN A CA 1
ATOM 678 C C . GLN A 1 85 ? -4.629 8.524 3.192 1.00 93.81 85 GLN A C 1
ATOM 680 O O . GLN A 1 85 ? -3.588 8.371 2.547 1.00 93.81 85 GLN A O 1
ATOM 685 N N . ALA A 1 86 ? -5.732 7.826 2.916 1.00 94.25 86 ALA A N 1
ATOM 686 C CA . ALA A 1 86 ? -5.761 6.702 1.978 1.00 94.25 86 ALA A CA 1
ATOM 687 C C . ALA A 1 86 ? -5.423 7.089 0.523 1.00 94.25 86 ALA A C 1
ATOM 689 O O . ALA A 1 86 ? -4.741 6.332 -0.164 1.00 94.25 86 ALA A O 1
ATOM 690 N N . GLU A 1 87 ? -5.789 8.283 0.054 1.00 97.06 87 GLU A N 1
ATOM 691 C CA . GLU A 1 87 ? -5.458 8.746 -1.301 1.00 97.06 87 GLU A CA 1
ATOM 692 C C . GLU A 1 87 ? -3.953 8.974 -1.478 1.00 97.06 87 GLU A C 1
ATOM 694 O O . GLU A 1 87 ? -3.388 8.677 -2.533 1.00 97.06 87 GLU A O 1
ATOM 699 N N . LEU A 1 88 ? -3.283 9.498 -0.447 1.00 97.31 88 LEU A N 1
ATOM 700 C CA . LEU A 1 88 ? -1.828 9.672 -0.457 1.00 97.31 88 LEU A CA 1
ATOM 701 C C . LEU A 1 88 ? -1.122 8.318 -0.386 1.00 97.31 88 LEU A C 1
ATOM 703 O O . LEU A 1 88 ? -0.137 8.103 -1.093 1.00 97.31 88 LEU A O 1
ATOM 707 N N . ALA A 1 89 ? -1.668 7.391 0.404 1.00 95.25 89 ALA A N 1
ATOM 708 C CA . ALA A 1 89 ? -1.178 6.024 0.449 1.00 95.25 89 ALA A CA 1
ATOM 709 C C . ALA A 1 89 ? -1.261 5.330 -0.913 1.00 95.25 89 ALA A C 1
ATOM 711 O O . ALA A 1 89 ? -0.287 4.706 -1.330 1.00 95.25 89 ALA A O 1
ATOM 712 N N . LEU A 1 90 ? -2.386 5.474 -1.619 1.00 97.06 90 LEU A N 1
ATOM 713 C CA . LEU A 1 90 ? -2.577 4.889 -2.943 1.00 97.06 90 LEU A CA 1
ATOM 714 C C . LEU A 1 90 ? -1.528 5.406 -3.935 1.00 97.06 90 LEU A C 1
ATOM 716 O O . LEU A 1 90 ? -0.885 4.616 -4.621 1.00 97.06 90 LEU A O 1
ATOM 720 N N . ARG A 1 91 ? -1.292 6.724 -3.959 1.00 97.62 91 ARG A N 1
ATOM 721 C CA . ARG A 1 91 ? -0.290 7.345 -4.844 1.00 97.62 91 ARG A CA 1
ATOM 722 C C . ARG A 1 91 ? 1.111 6.792 -4.607 1.00 97.62 91 ARG A C 1
ATOM 724 O O . ARG A 1 91 ? 1.807 6.458 -5.565 1.00 97.62 91 ARG A O 1
ATO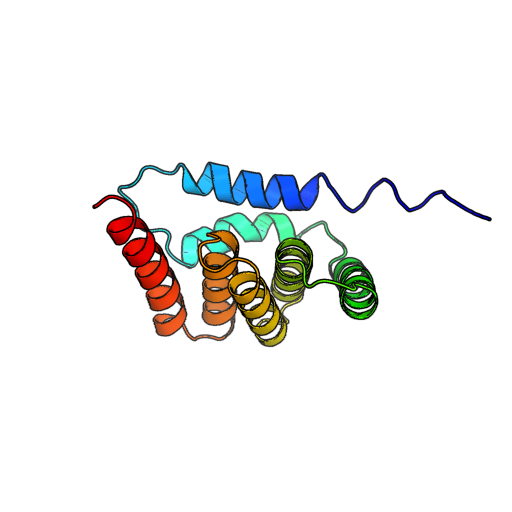M 731 N N . ASP A 1 92 ? 1.520 6.677 -3.348 1.00 96.31 92 ASP A N 1
ATOM 732 C CA . ASP A 1 92 ? 2.830 6.125 -3.008 1.00 96.31 92 ASP A CA 1
ATOM 733 C C . ASP A 1 92 ? 2.915 4.624 -3.314 1.00 96.31 92 ASP A C 1
ATOM 735 O O . ASP A 1 92 ? 3.934 4.153 -3.814 1.00 96.31 92 ASP A O 1
ATOM 739 N N . ALA A 1 93 ? 1.845 3.865 -3.081 1.00 94.06 93 ALA A N 1
ATOM 740 C CA . ALA A 1 93 ? 1.802 2.446 -3.416 1.00 94.06 93 ALA A CA 1
ATOM 741 C C . ALA A 1 93 ? 1.934 2.207 -4.934 1.00 94.06 93 ALA A C 1
ATOM 743 O O . ALA A 1 93 ? 2.673 1.315 -5.354 1.00 94.06 93 ALA A O 1
ATOM 744 N N . MET A 1 94 ? 1.310 3.054 -5.758 1.00 95.81 94 MET A N 1
ATOM 745 C CA . MET A 1 94 ? 1.485 3.041 -7.215 1.00 95.81 94 MET A CA 1
ATOM 746 C C . MET A 1 94 ? 2.920 3.409 -7.619 1.00 95.81 94 MET A C 1
ATOM 748 O O . MET A 1 94 ? 3.502 2.753 -8.477 1.00 95.81 94 MET A O 1
ATOM 752 N N . GLN A 1 95 ? 3.543 4.407 -6.980 1.00 96.12 95 GLN A N 1
ATOM 753 C CA . GLN A 1 95 ? 4.957 4.727 -7.232 1.00 96.12 95 GLN A CA 1
ATOM 754 C C . GLN A 1 95 ? 5.891 3.572 -6.850 1.00 96.12 95 GLN A C 1
ATOM 756 O O . GLN A 1 95 ? 6.853 3.289 -7.567 1.00 96.12 95 GLN A O 1
ATOM 761 N N . ALA A 1 96 ? 5.593 2.859 -5.762 1.00 89.44 96 ALA A N 1
ATOM 762 C CA . ALA A 1 96 ? 6.334 1.663 -5.383 1.00 89.44 96 ALA A CA 1
ATOM 763 C C . ALA A 1 96 ? 6.219 0.555 -6.443 1.00 89.44 96 ALA A C 1
ATOM 765 O O . ALA A 1 96 ? 7.222 -0.092 -6.742 1.00 89.44 96 ALA A O 1
ATOM 766 N N . GLN A 1 97 ? 5.037 0.378 -7.043 1.00 92.94 97 GLN A N 1
ATOM 767 C CA . GLN A 1 97 ? 4.832 -0.547 -8.160 1.00 92.94 97 GLN A CA 1
ATOM 768 C C . GLN A 1 97 ? 5.592 -0.109 -9.418 1.00 92.94 97 GLN A C 1
ATOM 770 O O . GLN A 1 97 ? 6.223 -0.936 -10.058 1.00 92.94 97 GLN A O 1
ATOM 775 N N . VAL A 1 98 ? 5.608 1.185 -9.757 1.00 94.12 98 VAL A N 1
ATOM 776 C CA . VAL A 1 98 ? 6.407 1.690 -10.893 1.00 94.12 98 VAL A CA 1
ATOM 777 C C . VAL A 1 98 ? 7.894 1.377 -10.703 1.00 94.12 98 VAL A C 1
ATOM 779 O O . VAL A 1 98 ? 8.576 1.013 -11.658 1.00 94.12 98 VAL A O 1
ATOM 782 N N . CYS A 1 99 ? 8.396 1.488 -9.471 1.00 88.94 99 CYS A N 1
ATOM 783 C CA . CYS A 1 99 ? 9.782 1.159 -9.151 1.00 88.94 99 CYS A CA 1
ATOM 784 C C . CYS A 1 99 ? 10.061 -0.353 -9.224 1.00 88.94 99 CYS A C 1
ATOM 786 O O . CYS A 1 99 ? 11.131 -0.748 -9.684 1.00 88.94 99 CYS A O 1
ATOM 788 N N . ILE A 1 100 ? 9.137 -1.194 -8.739 1.00 86.25 100 ILE A N 1
ATOM 789 C CA . ILE A 1 100 ? 9.242 -2.660 -8.786 1.00 86.25 100 ILE A CA 1
ATOM 790 C C . ILE A 1 100 ? 7.870 -3.253 -9.172 1.00 86.25 100 ILE A C 1
ATOM 792 O O . ILE A 1 100 ? 7.028 -3.458 -8.288 1.00 86.25 100 ILE A O 1
ATOM 796 N N . PRO A 1 101 ? 7.648 -3.551 -10.470 1.00 85.81 101 PRO A N 1
ATOM 797 C CA . PRO A 1 101 ? 6.339 -3.947 -11.001 1.00 85.81 101 PRO A CA 1
ATOM 798 C C . PRO A 1 101 ? 5.720 -5.185 -10.357 1.00 85.81 101 PRO A C 1
ATOM 800 O O . PRO A 1 101 ? 4.517 -5.196 -10.126 1.00 85.81 101 PRO A O 1
ATOM 803 N N . ASP A 1 102 ? 6.536 -6.179 -9.999 1.00 81.56 102 ASP A N 1
ATOM 804 C CA . ASP A 1 102 ? 6.072 -7.462 -9.449 1.00 81.56 102 ASP A CA 1
ATOM 805 C C . ASP A 1 102 ? 6.192 -7.545 -7.921 1.00 81.56 102 ASP A C 1
ATOM 807 O O . ASP A 1 102 ? 6.144 -8.631 -7.335 1.00 81.56 102 ASP A O 1
ATOM 811 N N . TRP A 1 103 ? 6.395 -6.411 -7.240 1.00 82.44 103 TRP A N 1
ATOM 812 C CA . TRP A 1 103 ? 6.584 -6.422 -5.794 1.00 82.44 103 TRP A CA 1
ATOM 813 C C . TRP A 1 103 ? 5.251 -6.621 -5.064 1.00 82.44 103 TRP A C 1
ATOM 815 O O . TRP A 1 103 ? 4.426 -5.712 -5.075 1.00 82.44 103 TRP A O 1
ATOM 825 N N . PRO A 1 104 ? 5.033 -7.738 -4.344 1.00 81.25 104 PRO A N 1
ATOM 826 C CA . PRO A 1 104 ? 3.724 -8.042 -3.754 1.00 81.25 104 PRO A CA 1
ATOM 827 C C . PRO A 1 104 ? 3.214 -6.937 -2.819 1.00 81.25 104 PRO A C 1
ATOM 829 O O . PRO A 1 104 ? 2.030 -6.614 -2.789 1.00 81.25 104 PRO A O 1
ATOM 832 N N . THR A 1 105 ? 4.131 -6.304 -2.084 1.00 81.94 105 THR A N 1
ATOM 833 C CA . THR A 1 105 ? 3.829 -5.222 -1.144 1.00 81.94 105 THR A CA 1
ATOM 834 C C . THR A 1 105 ? 3.141 -4.028 -1.807 1.00 81.94 105 THR A C 1
ATOM 836 O O . THR A 1 105 ? 2.278 -3.421 -1.178 1.00 81.94 105 THR A O 1
ATOM 839 N N . SER A 1 106 ? 3.483 -3.678 -3.053 1.00 86.00 106 SER A N 1
ATOM 840 C CA . SER A 1 106 ? 2.866 -2.529 -3.729 1.00 86.00 106 SER A CA 1
ATOM 841 C C . SER A 1 106 ? 1.389 -2.799 -4.034 1.00 86.00 106 SER A C 1
ATOM 843 O O . SER A 1 106 ? 0.550 -1.960 -3.715 1.00 86.00 106 SER A O 1
ATOM 845 N N . PHE A 1 107 ? 1.051 -3.996 -4.524 1.00 88.69 107 PHE A N 1
ATOM 846 C CA . PHE A 1 107 ? -0.333 -4.428 -4.753 1.00 88.69 107 PHE A CA 1
ATOM 847 C C . PHE A 1 107 ? -1.141 -4.493 -3.453 1.00 88.69 107 PHE A C 1
ATOM 849 O O . PHE A 1 107 ? -2.267 -4.002 -3.405 1.00 88.69 107 PHE A O 1
ATOM 856 N N . TYR A 1 108 ? -0.563 -5.020 -2.366 1.00 87.19 108 TYR A N 1
ATOM 857 C CA . TYR A 1 108 ? -1.250 -5.061 -1.069 1.00 87.19 108 TYR A CA 1
ATOM 858 C C . TYR A 1 108 ? -1.535 -3.671 -0.503 1.00 87.19 108 TYR A C 1
ATOM 860 O O . TYR A 1 108 ? -2.618 -3.436 0.031 1.00 87.19 108 TYR A O 1
ATOM 868 N N . LEU A 1 109 ? -0.589 -2.737 -0.629 1.00 87.56 109 LEU A N 1
ATOM 869 C CA . LEU A 1 109 ? -0.790 -1.358 -0.188 1.00 87.56 109 LEU A CA 1
ATOM 870 C C . LEU A 1 109 ? -1.840 -0.634 -1.040 1.00 87.56 109 LEU A C 1
ATOM 872 O O . LEU A 1 109 ? -2.638 0.116 -0.481 1.00 87.56 109 LEU A O 1
ATOM 876 N N . GLN A 1 110 ? -1.888 -0.892 -2.352 1.00 94.56 110 GLN A N 1
ATOM 877 C CA . GLN A 1 110 ? -2.944 -0.371 -3.226 1.00 94.56 110 GLN A CA 1
ATOM 878 C C . GLN A 1 110 ? -4.317 -0.925 -2.834 1.00 94.56 110 GLN A C 1
ATOM 880 O O . GLN A 1 110 ? -5.241 -0.145 -2.628 1.00 94.56 110 GLN A O 1
ATOM 885 N N . ALA A 1 111 ? -4.442 -2.240 -2.636 1.00 91.12 111 ALA A N 1
ATOM 886 C CA . ALA A 1 111 ? -5.693 -2.867 -2.212 1.00 91.12 111 ALA A CA 1
ATOM 887 C C . ALA A 1 111 ? -6.178 -2.347 -0.846 1.00 91.12 111 ALA A C 1
ATOM 889 O O . ALA 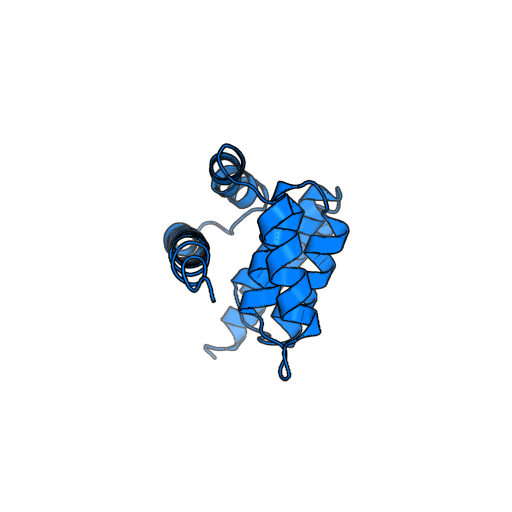A 1 111 ? -7.356 -2.042 -0.671 1.00 91.12 111 ALA A O 1
ATOM 890 N N . LEU A 1 112 ? -5.269 -2.174 0.119 1.00 88.56 112 LEU A N 1
ATOM 891 C CA . LEU A 1 112 ? -5.588 -1.573 1.418 1.00 88.56 112 LEU A CA 1
ATOM 892 C C . LEU A 1 112 ? -6.050 -0.117 1.296 1.00 88.56 112 LEU A C 1
ATOM 894 O O . LEU A 1 112 ? -6.992 0.284 1.983 1.00 88.56 112 LEU A O 1
ATOM 898 N N . ALA A 1 113 ? -5.394 0.674 0.445 1.00 93.94 113 ALA A N 1
ATOM 899 C CA . ALA A 1 113 ? -5.774 2.060 0.208 1.00 93.94 113 ALA A CA 1
ATOM 900 C C . ALA A 1 113 ? -7.157 2.151 -0.447 1.00 93.94 113 ALA A C 1
ATOM 902 O O . ALA A 1 113 ? -8.018 2.859 0.063 1.00 93.94 113 ALA A O 1
ATOM 903 N N . LEU A 1 114 ? -7.398 1.375 -1.507 1.00 94.75 114 LEU A N 1
ATOM 904 C CA . LEU A 1 114 ? -8.683 1.296 -2.205 1.00 94.75 114 LEU A CA 1
ATOM 905 C C . LEU A 1 114 ? -9.810 0.835 -1.272 1.00 94.75 114 LEU A C 1
ATOM 907 O O . LEU A 1 114 ? -10.870 1.453 -1.233 1.00 94.75 114 LEU A O 1
ATOM 911 N N . SER A 1 115 ? -9.560 -0.171 -0.431 1.00 91.38 115 SER A N 1
ATOM 912 C CA . SER A 1 115 ? -10.530 -0.618 0.575 1.00 91.38 115 SER A CA 1
ATOM 913 C C . SER A 1 115 ? -10.881 0.493 1.574 1.00 91.38 115 SER A C 1
ATOM 915 O O . SER A 1 115 ? -12.056 0.709 1.859 1.00 91.38 115 SER A O 1
ATOM 917 N N . LYS A 1 116 ? -9.895 1.265 2.060 1.00 90.00 116 LYS A N 1
ATOM 918 C CA . LYS A 1 116 ? -10.150 2.426 2.936 1.00 90.00 116 LYS A CA 1
ATOM 919 C C . LYS A 1 116 ? -10.905 3.566 2.242 1.00 90.00 116 LYS A C 1
ATOM 921 O O . LYS A 1 116 ? -11.538 4.356 2.935 1.00 90.00 116 LYS A O 1
ATOM 926 N N . LEU A 1 117 ? -10.845 3.645 0.914 1.00 94.56 117 LEU A N 1
ATOM 927 C CA . LEU A 1 117 ? -11.592 4.608 0.101 1.00 94.56 117 LEU A CA 1
ATOM 928 C C . LEU A 1 117 ? -13.021 4.140 -0.234 1.00 94.56 117 LEU A C 1
ATOM 930 O O . LEU A 1 117 ? -13.747 4.874 -0.897 1.00 94.56 117 LEU A O 1
ATOM 934 N N . GLY A 1 118 ? -13.436 2.943 0.205 1.00 92.62 118 GLY A N 1
ATOM 935 C CA . GLY A 1 118 ? -14.731 2.356 -0.167 1.00 92.62 118 GLY A CA 1
ATOM 936 C C . GLY A 1 118 ? -14.777 1.869 -1.620 1.00 92.62 118 GLY A C 1
ATOM 937 O O . GLY A 1 118 ? -15.832 1.870 -2.246 1.00 92.62 118 GLY A O 1
ATOM 938 N N . MET A 1 119 ? -13.615 1.523 -2.183 1.00 93.88 119 MET A N 1
ATOM 939 C CA . MET A 1 119 ? -13.451 0.988 -3.536 1.00 93.88 119 MET A CA 1
ATOM 940 C C . MET A 1 119 ? -13.135 -0.513 -3.454 1.00 93.88 119 MET A C 1
ATOM 942 O O . MET A 1 119 ? -12.067 -0.968 -3.862 1.00 93.88 119 MET A O 1
ATOM 946 N N . GLU A 1 120 ? -14.032 -1.307 -2.860 1.00 90.38 120 GLU A N 1
ATOM 947 C CA . GLU A 1 120 ? -13.761 -2.720 -2.551 1.00 90.38 120 GLU A CA 1
ATOM 948 C C . GLU A 1 120 ? -13.582 -3.587 -3.801 1.00 90.38 120 GLU A C 1
ATOM 950 O O . GLU A 1 120 ? -12.809 -4.544 -3.774 1.00 90.38 120 GLU A O 1
ATOM 955 N N . THR A 1 121 ? -14.269 -3.247 -4.897 1.00 91.81 121 THR A N 1
ATOM 956 C CA . THR A 1 121 ? -14.132 -3.973 -6.173 1.00 91.81 121 THR A CA 1
ATOM 957 C C . THR A 1 121 ? -12.729 -3.780 -6.739 1.00 91.81 121 THR A C 1
ATOM 959 O O . THR A 1 121 ? -12.028 -4.761 -6.968 1.00 91.81 121 THR A O 1
ATOM 962 N N . ASP A 1 122 ? -12.266 -2.530 -6.827 1.00 91.50 122 ASP A N 1
ATOM 963 C CA . ASP A 1 122 ? -10.923 -2.211 -7.321 1.00 91.50 122 ASP A CA 1
ATOM 964 C C . ASP A 1 122 ? -9.833 -2.801 -6.415 1.00 91.50 122 ASP A C 1
ATOM 966 O O . ASP A 1 122 ? -8.798 -3.277 -6.884 1.00 91.50 122 ASP A O 1
ATOM 970 N N . ALA A 1 123 ? -10.068 -2.813 -5.099 1.00 89.69 123 ALA A N 1
ATOM 971 C CA . ALA A 1 123 ? -9.164 -3.445 -4.150 1.00 89.69 123 ALA A CA 1
ATOM 972 C C . ALA A 1 123 ? -9.036 -4.956 -4.397 1.00 89.69 123 ALA A C 1
ATOM 974 O O . ALA A 1 123 ? -7.933 -5.501 -4.333 1.00 89.69 123 ALA A O 1
ATOM 975 N N . GLN A 1 124 ? -10.149 -5.635 -4.681 1.00 86.62 124 GLN A N 1
ATOM 976 C CA . GLN A 1 124 ? -10.157 -7.064 -4.968 1.00 86.62 124 GLN A CA 1
ATOM 977 C C . GLN A 1 124 ? -9.529 -7.379 -6.330 1.00 86.62 124 GLN A C 1
ATOM 979 O O . GLN A 1 124 ? -8.787 -8.360 -6.439 1.00 86.62 124 GLN A O 1
ATOM 984 N N . ASP A 1 125 ? -9.785 -6.549 -7.339 1.00 89.62 125 ASP A N 1
ATOM 985 C CA . ASP A 1 125 ? -9.198 -6.680 -8.673 1.00 89.62 125 ASP A CA 1
ATOM 986 C C . ASP A 1 125 ? -7.678 -6.524 -8.624 1.00 89.62 125 ASP A C 1
ATOM 988 O O . ASP A 1 125 ? -6.964 -7.373 -9.152 1.00 89.62 125 ASP A O 1
ATOM 992 N N . MET A 1 126 ? -7.165 -5.565 -7.847 1.00 88.25 126 MET A N 1
ATOM 993 C CA . MET A 1 126 ? -5.724 -5.395 -7.630 1.00 88.25 126 MET A CA 1
ATOM 994 C C . MET A 1 126 ? -5.044 -6.666 -7.084 1.00 88.25 126 MET A C 1
ATOM 996 O O . MET A 1 126 ? -3.917 -7.001 -7.457 1.00 88.25 126 MET A O 1
ATOM 1000 N N . LEU A 1 127 ? -5.725 -7.404 -6.201 1.00 84.44 127 LEU A N 1
ATOM 1001 C CA . LEU A 1 127 ? -5.220 -8.663 -5.640 1.00 84.44 127 LEU A CA 1
ATOM 1002 C C . LEU A 1 127 ? -5.320 -9.824 -6.640 1.00 84.44 127 LEU A C 1
ATOM 1004 O O . LEU A 1 127 ? -4.452 -10.702 -6.652 1.00 84.44 127 LEU A O 1
ATOM 1008 N N . ASN A 1 128 ? -6.355 -9.826 -7.481 1.00 83.62 128 ASN A N 1
ATOM 1009 C CA . ASN A 1 128 ? -6.527 -10.812 -8.545 1.00 83.62 128 ASN A CA 1
ATOM 1010 C C . ASN A 1 128 ? -5.467 -10.636 -9.642 1.00 83.62 128 ASN A C 1
ATOM 1012 O O . ASN A 1 128 ? -4.868 -11.626 -10.061 1.00 83.62 128 ASN A O 1
ATOM 1016 N N . ASP A 1 129 ? -5.187 -9.396 -10.045 1.00 80.06 129 ASP A N 1
ATOM 1017 C CA . ASP A 1 129 ? -4.168 -9.055 -11.041 1.00 80.06 129 ASP A CA 1
ATOM 1018 C C . ASP A 1 129 ? -2.774 -9.500 -10.589 1.00 80.06 129 ASP A C 1
ATOM 1020 O O . ASP A 1 129 ? -2.028 -10.116 -11.353 1.00 80.06 129 ASP A O 1
ATOM 1024 N N . PHE A 1 130 ? -2.446 -9.284 -9.312 1.00 80.19 130 PHE A N 1
ATOM 1025 C CA . PHE A 1 130 ? -1.203 -9.778 -8.720 1.00 80.19 130 PHE A CA 1
ATOM 1026 C C . PHE A 1 130 ? -1.108 -11.317 -8.715 1.00 80.19 130 PHE A C 1
ATOM 1028 O O . PHE A 1 130 ? -0.055 -11.898 -8.987 1.00 80.19 130 PHE A O 1
ATOM 1035 N N . ALA A 1 131 ? -2.205 -12.014 -8.405 1.00 72.75 131 ALA A N 1
ATOM 1036 C CA . ALA A 1 131 ? -2.230 -13.476 -8.456 1.00 72.75 131 ALA A CA 1
ATOM 1037 C C . ALA A 1 131 ? -2.076 -14.002 -9.899 1.00 72.75 131 ALA A C 1
ATOM 1039 O O . ALA A 1 131 ? -1.401 -15.013 -10.132 1.00 72.75 131 ALA A O 1
ATOM 1040 N N . ALA A 1 132 ? -2.665 -13.302 -10.871 1.00 73.19 132 ALA A N 1
ATOM 1041 C CA . ALA A 1 132 ? -2.554 -13.624 -12.287 1.00 73.19 132 ALA A CA 1
ATOM 1042 C C . ALA A 1 132 ? -1.121 -13.424 -12.811 1.00 73.19 132 ALA A C 1
ATOM 1044 O O . ALA A 1 132 ? -0.598 -14.326 -13.467 1.00 73.19 132 ALA A O 1
ATOM 1045 N N . SER A 1 133 ? -0.450 -12.320 -12.457 1.00 70.38 133 SER A N 1
ATOM 1046 C CA . SER A 1 133 ? 0.927 -12.041 -12.901 1.00 70.38 133 SER A CA 1
ATOM 1047 C C . SER A 1 133 ? 1.943 -13.077 -12.400 1.00 70.38 133 SER A C 1
ATOM 1049 O O . SER A 1 133 ? 2.862 -13.460 -13.128 1.00 70.38 133 SER A O 1
ATOM 1051 N N . ARG A 1 134 ? 1.741 -13.634 -11.195 1.00 64.19 134 ARG A N 1
ATOM 1052 C CA . ARG A 1 134 ? 2.540 -14.770 -10.695 1.00 64.19 134 ARG A CA 1
ATOM 1053 C C . ARG A 1 134 ? 2.331 -16.053 -11.489 1.00 64.19 134 ARG A C 1
ATOM 1055 O O . ARG A 1 134 ? 3.278 -16.815 -11.652 1.00 64.19 134 ARG A O 1
ATOM 1062 N N . SER A 1 135 ? 1.115 -16.299 -11.967 1.00 58.19 135 SER A N 1
ATOM 1063 C CA . SER A 1 135 ? 0.760 -17.532 -12.681 1.00 58.19 135 SER A CA 1
ATOM 1064 C C . SER A 1 135 ? 1.404 -17.596 -14.071 1.00 58.19 135 SER A C 1
ATOM 1066 O O . SER A 1 135 ? 1.742 -18.674 -14.547 1.00 58.19 135 SER A O 1
ATOM 1068 N N . THR A 1 136 ? 1.631 -16.440 -14.700 1.00 56.09 136 THR A N 1
ATOM 1069 C CA . THR A 1 136 ? 2.279 -16.323 -16.016 1.00 56.09 136 THR A CA 1
ATOM 1070 C C . THR A 1 136 ? 3.805 -16.406 -15.976 1.00 56.09 136 THR A C 1
ATOM 1072 O O . THR A 1 136 ? 4.419 -16.594 -17.016 1.00 56.09 136 THR A O 1
ATOM 1075 N N . SER A 1 137 ? 4.432 -16.279 -14.802 1.00 50.28 137 SER A N 1
ATOM 1076 C CA . SER A 1 137 ? 5.898 -16.325 -14.660 1.00 50.28 137 SER A CA 1
ATOM 1077 C C . SER A 1 137 ? 6.452 -17.755 -14.501 1.00 50.28 137 SER A C 1
ATOM 1079 O O . SER A 1 137 ? 7.663 -17.953 -14.481 1.00 50.28 137 SER A O 1
ATOM 1081 N N . ILE A 1 138 ? 5.572 -18.760 -14.391 1.00 48.62 138 ILE A N 1
ATOM 1082 C CA . ILE A 1 138 ? 5.914 -20.177 -14.145 1.00 48.62 138 ILE A CA 1
ATOM 1083 C C . ILE A 1 138 ? 5.630 -21.093 -15.354 1.00 48.62 138 ILE A C 1
ATOM 1085 O O . ILE A 1 138 ? 5.705 -22.314 -15.215 1.00 48.62 138 ILE A O 1
ATOM 1089 N N . ALA A 1 139 ? 5.292 -20.522 -16.514 1.00 40.53 139 ALA A N 1
ATOM 1090 C CA . ALA A 1 139 ? 5.048 -21.227 -17.777 1.00 40.53 139 ALA A CA 1
ATOM 1091 C C . ALA A 1 139 ? 6.114 -20.852 -18.813 1.00 40.53 139 ALA A C 1
ATOM 1093 O O . ALA A 1 139 ? 6.527 -21.758 -19.570 1.00 40.53 139 ALA A O 1
#